Protein AF-A0A5K0VYA1-F1 (afdb_monomer)

Mean predicted aligned error: 16.73 Å

Secondary structure (DSSP, 8-state):
------PPPP-PPPPP-----------HHHHHHHHHHHHHSHHHHHHHHH-HHHHHHHHHHHHHSGGGTTT-

Sequence (72 aa):
MQSNGASPSPLLPPQPSRGSNGAAVVDKGVDFANYFCTYAFLYHQKEMLCDRVRMDAYYNAIFYNRDRFHGK

pLDDT: mean 73.38, std 14.18, range [47.69, 93.5]

Radius of gyration: 25.46 Å; Cα contacts (8 Å, |Δi|>4): 10; chains: 1; bounding box: 37×64×45 Å

Structure (mmCIF, N/CA/C/O backbone):
data_AF-A0A5K0VYA1-F1
#
_entry.id   AF-A0A5K0VYA1-F1
#
loop_
_atom_site.group_PDB
_atom_site.id
_atom_site.type_symbol
_atom_site.label_atom_id
_atom_site.label_alt_id
_atom_site.label_c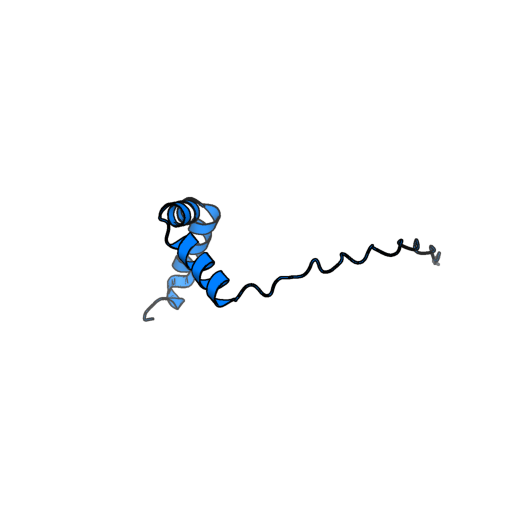omp_id
_atom_site.label_asym_id
_atom_site.label_entity_id
_atom_site.label_seq_id
_atom_site.pdbx_PDB_ins_code
_atom_site.Cartn_x
_atom_site.Cartn_y
_atom_site.Cartn_z
_atom_site.occupancy
_atom_site.B_iso_or_equiv
_atom_site.auth_seq_id
_atom_site.auth_comp_id
_atom_site.auth_asym_id
_atom_site.auth_atom_id
_atom_site.pdbx_PDB_model_num
ATOM 1 N N . MET A 1 1 ? -27.592 53.412 -8.944 1.00 49.16 1 MET A N 1
ATOM 2 C CA . MET A 1 1 ? -27.168 52.129 -8.345 1.00 49.16 1 MET A CA 1
ATOM 3 C C . MET A 1 1 ? -26.554 51.291 -9.453 1.00 49.16 1 MET A C 1
ATOM 5 O O . MET A 1 1 ? -27.206 51.140 -10.471 1.00 49.16 1 MET A O 1
ATOM 9 N N . GLN A 1 2 ? -25.291 50.895 -9.253 1.00 52.16 2 GLN A N 1
ATOM 10 C CA . GLN A 1 2 ? -24.488 49.871 -9.952 1.00 52.16 2 GLN A CA 1
ATOM 11 C C . GLN A 1 2 ? -24.550 49.825 -11.499 1.00 52.16 2 GLN A C 1
ATOM 13 O O . GLN A 1 2 ? -25.537 49.410 -12.086 1.00 52.16 2 GLN A O 1
ATOM 18 N N . SER A 1 3 ? -23.558 50.345 -12.233 1.00 55.53 3 SER A N 1
ATOM 19 C CA . SER A 1 3 ? -22.280 49.685 -12.585 1.00 55.53 3 SER A CA 1
ATOM 20 C C . SER A 1 3 ? -22.445 48.265 -13.140 1.00 55.53 3 SER A C 1
ATOM 22 O O . SER A 1 3 ? -22.661 47.343 -12.366 1.00 55.53 3 SER A O 1
ATOM 24 N N . ASN A 1 4 ? -22.242 48.079 -14.447 1.00 55.06 4 ASN A N 1
ATOM 25 C CA . ASN A 1 4 ? -21.820 46.795 -15.012 1.00 55.06 4 ASN A CA 1
ATOM 26 C C . ASN A 1 4 ? -20.888 47.053 -16.199 1.00 55.06 4 ASN A C 1
ATOM 28 O O . ASN A 1 4 ? -21.320 47.267 -17.330 1.00 55.06 4 ASN A O 1
ATOM 32 N N . GLY A 1 5 ? -19.589 47.086 -15.896 1.00 56.69 5 GLY A N 1
ATOM 33 C CA . GLY A 1 5 ? -18.527 47.013 -16.887 1.00 56.69 5 GLY A CA 1
ATOM 34 C C . GLY A 1 5 ? -18.427 45.584 -17.404 1.00 56.69 5 GLY A C 1
ATOM 35 O O . GLY A 1 5 ? -18.070 44.674 -16.660 1.00 56.69 5 GLY A O 1
ATOM 36 N N . ALA A 1 6 ? -18.746 45.387 -18.679 1.00 57.66 6 ALA A N 1
ATOM 37 C CA . ALA A 1 6 ? -18.378 44.173 -19.385 1.00 57.66 6 ALA A CA 1
ATOM 38 C C . ALA A 1 6 ? -16.891 44.277 -19.753 1.00 57.66 6 ALA A C 1
ATOM 40 O O . ALA A 1 6 ? -16.525 44.900 -20.748 1.00 57.66 6 ALA A O 1
ATOM 41 N N . SER A 1 7 ? -16.024 43.710 -18.917 1.00 63.03 7 SER A N 1
ATOM 42 C CA . SER A 1 7 ? -14.626 43.475 -19.280 1.00 63.03 7 SER A CA 1
ATOM 43 C C . SER A 1 7 ? -14.574 42.495 -20.461 1.00 63.03 7 SER A C 1
ATOM 45 O O . SER A 1 7 ? -15.192 41.430 -20.372 1.00 63.03 7 SER A O 1
ATOM 47 N N . PRO A 1 8 ? -13.850 42.787 -21.555 1.00 59.72 8 PRO A N 1
ATOM 48 C CA . PRO A 1 8 ? -13.648 41.812 -22.617 1.00 59.72 8 PRO A CA 1
ATOM 49 C C . PRO A 1 8 ? -12.760 40.680 -22.089 1.00 59.72 8 PRO 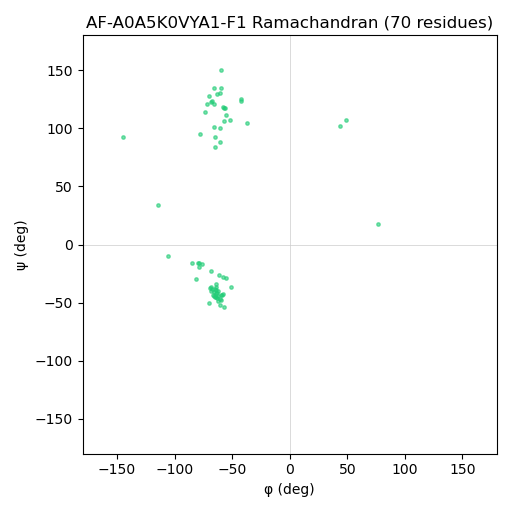A C 1
ATOM 51 O O . PRO A 1 8 ? -11.655 40.912 -21.596 1.00 59.72 8 PRO A O 1
ATOM 54 N N . SER A 1 9 ? -13.256 39.445 -22.155 1.00 66.50 9 SER A N 1
ATOM 55 C CA . SER A 1 9 ? -12.473 38.253 -21.829 1.00 66.50 9 SER A CA 1
ATOM 56 C C . SER A 1 9 ? -11.244 38.171 -22.748 1.00 66.50 9 SER A C 1
ATOM 58 O O . SER A 1 9 ? -11.392 38.357 -23.958 1.00 66.50 9 SER A O 1
ATOM 60 N N . PRO A 1 10 ? -10.035 37.886 -22.234 1.00 58.34 10 PRO A N 1
ATOM 61 C CA . PRO A 1 10 ? -8.875 37.686 -23.089 1.00 58.34 10 PRO A CA 1
ATOM 62 C C . PRO A 1 10 ? -9.063 36.402 -23.905 1.00 58.34 10 PRO A C 1
ATOM 64 O O . PRO A 1 10 ? -9.278 35.323 -23.352 1.00 58.34 10 PRO A O 1
ATOM 67 N N . LEU A 1 11 ? -8.992 36.533 -25.230 1.00 62.91 11 LEU A N 1
ATOM 68 C CA . LEU A 1 11 ? -8.920 35.417 -26.170 1.00 62.91 11 LEU A CA 1
ATOM 69 C C . LEU A 1 11 ? -7.693 34.565 -25.814 1.00 62.91 11 LEU A C 1
ATOM 71 O O . LEU A 1 11 ? -6.555 34.973 -26.040 1.00 62.91 11 LEU A O 1
ATOM 75 N N . LEU A 1 12 ? -7.921 33.395 -25.218 1.00 61.62 12 LEU A N 1
ATOM 76 C CA . LEU A 1 12 ? -6.870 32.412 -24.977 1.00 61.62 12 LEU A CA 1
ATOM 77 C C . LEU A 1 12 ? -6.366 31.898 -26.342 1.00 61.62 12 LEU A C 1
ATOM 79 O O . LEU A 1 12 ? -7.199 31.589 -27.199 1.00 61.62 12 LEU A O 1
ATOM 83 N N . PRO A 1 13 ? -5.046 31.782 -26.580 1.00 69.00 13 PRO A N 1
ATOM 84 C CA . PRO A 1 13 ? -4.542 31.187 -27.814 1.00 69.00 13 PRO A CA 1
ATOM 85 C C . PRO A 1 13 ? -5.034 29.735 -27.961 1.00 69.00 13 PRO A C 1
ATOM 87 O O . PRO A 1 13 ? -5.240 29.054 -26.946 1.00 69.00 13 PRO A O 1
ATOM 90 N N . PRO A 1 14 ? -5.211 29.237 -29.202 1.00 63.12 14 PRO A N 1
ATOM 91 C CA . PRO A 1 14 ? -5.544 27.840 -29.437 1.00 63.12 14 PRO A CA 1
ATOM 92 C C . PRO A 1 14 ? -4.457 26.967 -28.808 1.00 63.12 14 PRO A C 1
ATOM 94 O O . PRO A 1 14 ? -3.281 27.053 -29.163 1.00 63.12 14 PRO A O 1
ATOM 97 N N . GLN A 1 15 ? -4.852 26.158 -27.827 1.00 63.12 15 GLN A N 1
ATOM 98 C CA . GLN A 1 15 ? -3.955 25.206 -27.188 1.00 63.12 15 GLN A CA 1
ATOM 99 C C . GLN A 1 15 ? -3.464 24.232 -28.268 1.00 63.12 15 GLN A C 1
ATOM 101 O O . GLN A 1 15 ? -4.299 23.708 -29.015 1.00 63.12 15 GLN A O 1
ATOM 106 N N . PRO A 1 16 ? -2.150 23.973 -28.387 1.00 49.00 16 PRO A N 1
ATOM 107 C CA . PRO A 1 16 ? -1.669 22.958 -29.305 1.00 49.00 16 PRO A CA 1
ATOM 108 C C . PRO A 1 16 ? -2.324 21.635 -28.913 1.00 49.00 16 PRO A C 1
ATOM 110 O O . PRO A 1 16 ? -2.160 21.161 -27.786 1.00 49.00 16 PRO A O 1
ATOM 113 N N . SER A 1 17 ? -3.105 21.074 -29.842 1.00 59.62 17 SER A N 1
ATOM 114 C CA . SER A 1 17 ? -3.622 19.715 -29.740 1.00 59.62 17 SER A CA 1
ATOM 115 C C . SER A 1 17 ? -2.421 18.825 -29.469 1.00 59.62 17 SER A C 1
ATOM 117 O O . SER A 1 17 ? -1.552 18.671 -30.331 1.00 59.62 17 SER A O 1
ATOM 119 N N . ARG A 1 18 ? -2.310 18.331 -28.229 1.00 57.75 18 ARG A N 1
ATOM 120 C CA . ARG A 1 18 ? -1.307 17.336 -27.869 1.00 57.75 18 ARG A CA 1
ATOM 121 C C . ARG A 1 18 ? -1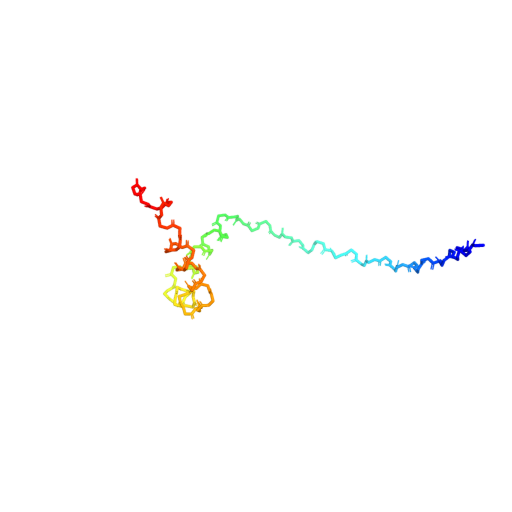.615 16.149 -28.753 1.00 57.75 18 ARG A C 1
ATOM 123 O O . ARG A 1 18 ? -2.572 15.423 -28.488 1.00 57.75 18 ARG A O 1
ATOM 130 N N . GLY A 1 19 ? -0.840 16.033 -29.831 1.00 47.69 19 GLY A N 1
ATOM 131 C CA . GLY A 1 19 ? -0.878 14.903 -30.731 1.00 47.69 19 GLY A CA 1
ATOM 132 C C . GLY A 1 19 ? -0.979 13.658 -29.874 1.00 47.69 19 GLY A C 1
ATOM 133 O O . GLY A 1 19 ? -0.195 13.477 -28.938 1.00 47.69 19 GLY A O 1
ATOM 134 N N . SER A 1 20 ? -2.018 12.871 -30.137 1.00 58.03 20 SER A N 1
ATOM 135 C CA . SER A 1 20 ? -2.128 11.520 -29.624 1.00 58.03 20 SER A CA 1
ATOM 136 C C . SER A 1 20 ? -0.916 10.781 -30.181 1.00 58.03 20 SER A C 1
ATOM 138 O O . SER A 1 20 ? -0.933 10.276 -31.300 1.00 58.03 20 SER A O 1
ATOM 140 N N . ASN A 1 21 ? 0.193 10.852 -29.442 1.00 51.91 21 ASN A N 1
ATOM 141 C CA . ASN A 1 21 ? 1.367 10.035 -29.666 1.00 51.91 21 ASN A CA 1
ATOM 142 C C . ASN A 1 21 ? 0.844 8.616 -29.615 1.00 51.91 21 ASN A C 1
ATOM 144 O O . ASN A 1 21 ? 0.345 8.214 -28.563 1.00 51.91 21 ASN A O 1
ATOM 148 N N . GLY A 1 22 ? 0.868 7.953 -30.775 1.00 54.00 22 GLY A N 1
ATOM 149 C CA . GLY A 1 22 ? 0.258 6.657 -31.007 1.00 54.00 22 GLY A CA 1
ATOM 150 C C . GLY A 1 22 ? 0.404 5.784 -29.778 1.00 54.00 22 GLY A C 1
ATOM 151 O O . GLY A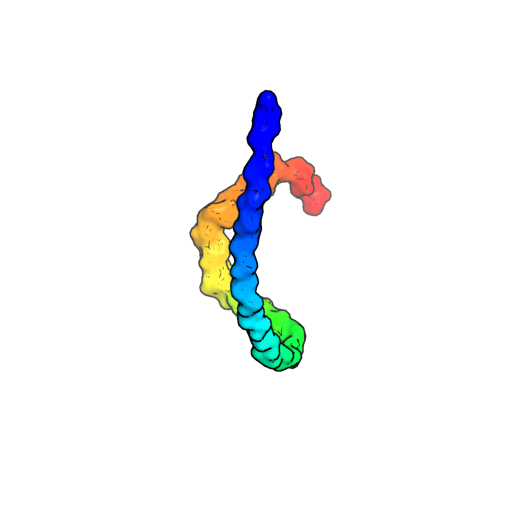 1 22 ? 1.496 5.302 -29.479 1.00 54.00 22 GLY A O 1
ATOM 152 N N . ALA A 1 23 ? -0.703 5.628 -29.053 1.00 51.91 23 ALA A N 1
ATOM 153 C CA . ALA A 1 23 ? -0.825 4.587 -28.066 1.00 51.91 23 ALA A CA 1
ATOM 154 C C . ALA A 1 23 ? -0.761 3.305 -28.886 1.00 51.91 23 ALA A C 1
ATOM 156 O O . ALA A 1 23 ? -1.763 2.870 -29.457 1.00 51.91 23 ALA A O 1
ATOM 157 N N . ALA A 1 24 ? 0.451 2.759 -29.029 1.00 55.41 24 ALA A N 1
ATOM 158 C CA . ALA A 1 24 ? 0.622 1.362 -29.363 1.00 55.41 24 ALA A CA 1
ATOM 159 C C . ALA A 1 24 ? -0.407 0.631 -28.506 1.00 55.41 24 ALA A C 1
ATOM 161 O O . ALA A 1 24 ? -0.492 0.890 -27.304 1.00 55.41 24 ALA A O 1
ATOM 162 N N . VAL A 1 25 ? -1.270 -0.161 -29.138 1.00 55.38 25 VAL A N 1
ATOM 163 C CA . VAL A 1 25 ? -2.237 -0.986 -28.423 1.00 55.38 25 VAL A CA 1
ATOM 164 C C . VAL A 1 25 ? -1.400 -1.998 -27.651 1.00 55.38 25 VAL A C 1
ATOM 166 O O . VAL A 1 25 ? -1.085 -3.072 -28.153 1.00 55.38 25 VAL A O 1
ATOM 169 N N . VAL A 1 26 ? -0.922 -1.591 -26.477 1.00 57.69 26 VAL A N 1
ATOM 170 C CA . VAL A 1 26 ? -0.254 -2.469 -25.536 1.00 57.69 26 VAL A CA 1
ATOM 171 C C . VAL A 1 26 ? -1.343 -3.428 -25.092 1.00 57.69 26 VAL A C 1
ATOM 173 O O . VAL A 1 26 ? -2.432 -3.014 -24.682 1.00 57.69 26 VAL A O 1
ATOM 176 N N . ASP A 1 27 ? -1.103 -4.714 -25.325 1.00 66.38 27 ASP A N 1
ATOM 177 C CA . ASP A 1 27 ? -2.033 -5.760 -24.944 1.00 66.38 27 ASP A CA 1
ATOM 178 C C . ASP A 1 27 ? -2.300 -5.633 -23.442 1.00 66.38 27 ASP A C 1
ATOM 180 O O . ASP A 1 27 ? -1.395 -5.760 -22.618 1.00 66.38 27 ASP A O 1
ATOM 184 N N . LYS A 1 28 ? -3.559 -5.370 -23.086 1.00 67.50 28 LYS A N 1
ATOM 185 C CA . LYS A 1 28 ? -3.983 -5.179 -21.697 1.00 67.50 28 LYS A CA 1
ATOM 186 C C . LYS A 1 28 ? -3.597 -6.382 -20.836 1.00 67.50 28 LYS A C 1
ATOM 188 O O . LYS A 1 28 ? -3.345 -6.211 -19.650 1.00 67.50 28 LYS A O 1
ATOM 193 N N . GLY A 1 29 ? -3.521 -7.583 -21.420 1.00 64.50 29 GLY A N 1
ATOM 194 C CA . GLY A 1 29 ? -3.028 -8.780 -20.737 1.00 64.50 29 GLY A CA 1
ATOM 195 C C . GLY A 1 29 ? -1.569 -8.658 -20.288 1.00 64.50 29 GLY A C 1
ATOM 196 O O . GLY A 1 29 ? -1.239 -9.043 -19.167 1.00 64.50 29 GLY A O 1
ATOM 197 N N . VAL A 1 30 ? -0.717 -8.058 -21.121 1.00 68.12 30 VAL A N 1
ATOM 198 C CA . VAL A 1 30 ? 0.684 -7.757 -20.794 1.00 68.12 30 VAL A CA 1
ATOM 199 C C . VAL A 1 30 ? 0.762 -6.667 -19.724 1.00 68.12 30 VAL A C 1
ATOM 201 O O . VAL A 1 30 ? 1.534 -6.805 -18.778 1.00 68.12 30 VAL A O 1
ATOM 204 N N . ASP A 1 31 ? -0.085 -5.639 -19.794 1.00 65.62 31 ASP A N 1
ATOM 205 C CA . ASP A 1 31 ? -0.164 -4.612 -18.746 1.00 65.62 31 ASP A CA 1
ATOM 206 C C . ASP A 1 31 ? -0.624 -5.184 -17.399 1.00 65.62 31 ASP A C 1
ATOM 208 O O . ASP A 1 3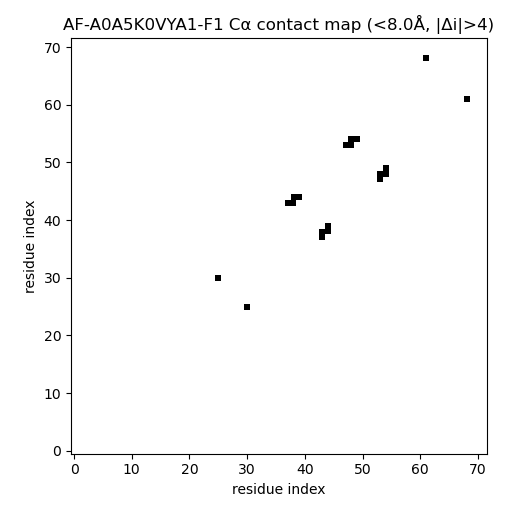1 ? -0.040 -4.858 -16.367 1.00 65.62 31 ASP A O 1
ATOM 212 N N . PHE A 1 32 ? -1.613 -6.085 -17.386 1.00 72.69 32 PHE A N 1
ATOM 213 C CA . PHE A 1 32 ? -2.033 -6.778 -16.167 1.00 72.69 32 PHE A CA 1
ATOM 214 C C . PHE A 1 32 ? -0.928 -7.683 -15.625 1.00 72.69 32 PHE A C 1
ATOM 216 O O . PHE A 1 32 ? -0.654 -7.646 -14.427 1.00 72.69 32 PHE A O 1
ATOM 223 N N . ALA A 1 33 ? -0.263 -8.464 -16.480 1.00 76.06 33 ALA A N 1
ATOM 224 C CA . ALA A 1 33 ? 0.844 -9.319 -16.060 1.00 76.06 33 ALA A CA 1
ATOM 225 C C . ALA A 1 33 ? 1.980 -8.494 -15.440 1.00 76.06 33 ALA A C 1
ATOM 227 O O . ALA A 1 33 ? 2.480 -8.846 -14.372 1.00 76.06 33 ALA A O 1
ATOM 228 N N . ASN A 1 34 ? 2.330 -7.361 -16.052 1.00 74.44 34 ASN A N 1
ATOM 229 C CA . ASN A 1 34 ? 3.331 -6.442 -15.520 1.00 74.44 34 ASN A CA 1
ATOM 230 C C . ASN A 1 34 ? 2.866 -5.786 -14.212 1.00 74.44 34 ASN A C 1
ATOM 232 O O . ASN A 1 34 ? 3.637 -5.750 -13.257 1.00 74.44 34 ASN A O 1
ATOM 236 N N . TYR A 1 35 ? 1.611 -5.337 -14.125 1.00 74.31 35 TYR A N 1
ATOM 237 C CA . TYR A 1 35 ? 1.030 -4.757 -12.911 1.00 74.31 35 TYR A CA 1
ATOM 238 C C . TYR A 1 35 ? 1.052 -5.748 -11.743 1.00 74.31 35 TYR A C 1
ATOM 240 O O . TYR A 1 35 ? 1.506 -5.416 -10.656 1.00 74.31 35 TYR A O 1
ATOM 248 N N . PHE A 1 36 ? 0.622 -6.993 -11.950 1.00 75.00 36 PHE A N 1
ATOM 249 C CA . PHE A 1 36 ? 0.658 -7.999 -10.887 1.00 75.00 36 PHE A CA 1
ATOM 250 C C . PHE A 1 36 ? 2.089 -8.414 -10.530 1.00 75.00 36 PHE A C 1
ATOM 252 O O . PHE A 1 36 ? 2.394 -8.604 -9.352 1.00 75.00 36 PHE A O 1
ATOM 259 N N . CYS A 1 37 ? 2.980 -8.513 -11.522 1.00 76.50 37 CYS A N 1
ATOM 260 C CA . CYS A 1 37 ? 4.379 -8.876 -11.309 1.00 76.50 37 CYS A CA 1
ATOM 261 C C . CYS A 1 37 ? 5.125 -7.825 -10.473 1.00 76.50 37 CYS A C 1
ATOM 263 O O . CYS A 1 37 ? 5.886 -8.188 -9.576 1.00 76.50 37 CYS A O 1
ATOM 265 N N . THR A 1 38 ? 4.867 -6.528 -10.674 1.00 76.81 38 THR A N 1
ATOM 266 C CA . THR A 1 38 ? 5.526 -5.474 -9.883 1.00 76.81 38 THR A CA 1
ATOM 267 C C . THR A 1 38 ? 5.143 -5.532 -8.405 1.00 76.81 38 THR A C 1
ATOM 269 O O . THR A 1 38 ? 6.016 -5.391 -7.547 1.00 76.81 38 THR A O 1
ATOM 272 N N . TYR A 1 39 ? 3.880 -5.829 -8.077 1.00 79.38 39 TYR A N 1
ATOM 273 C CA . TYR A 1 39 ? 3.464 -6.036 -6.682 1.00 79.38 39 TYR A CA 1
ATOM 274 C C . TYR A 1 39 ? 3.884 -7.395 -6.108 1.00 79.38 39 TYR A C 1
ATOM 276 O O . TYR A 1 39 ? 3.886 -7.547 -4.887 1.00 79.38 39 TYR A O 1
ATOM 284 N N . ALA A 1 40 ? 4.261 -8.379 -6.930 1.00 78.00 40 ALA A N 1
ATOM 285 C CA . ALA A 1 40 ? 4.789 -9.650 -6.431 1.00 78.00 40 ALA A CA 1
ATOM 286 C C . ALA A 1 40 ? 6.170 -9.485 -5.769 1.00 78.00 40 ALA A C 1
ATOM 288 O O . ALA A 1 40 ? 6.548 -10.284 -4.909 1.00 78.00 40 ALA A O 1
ATOM 289 N N . PHE A 1 41 ? 6.919 -8.429 -6.114 1.00 79.94 41 PHE A N 1
ATOM 290 C CA . PHE A 1 41 ? 8.187 -8.131 -5.459 1.00 79.94 41 PHE A CA 1
ATOM 291 C C . PHE A 1 41 ? 7.982 -7.656 -4.018 1.00 79.94 41 PHE A C 1
ATOM 293 O O . PHE A 1 41 ? 7.298 -6.669 -3.740 1.00 79.94 41 PHE A O 1
ATOM 300 N N . LEU A 1 42 ? 8.684 -8.312 -3.089 1.00 82.12 42 LEU A N 1
ATOM 301 C CA . LEU A 1 42 ? 8.618 -8.023 -1.653 1.00 82.12 42 LEU A CA 1
ATOM 302 C C . LEU A 1 42 ? 8.980 -6.565 -1.314 1.00 82.12 42 LEU A C 1
ATOM 304 O O . LEU A 1 42 ? 8.492 -6.007 -0.335 1.00 82.12 42 LEU A O 1
ATOM 308 N N . TYR A 1 43 ? 9.814 -5.936 -2.145 1.00 82.44 43 TYR A N 1
ATOM 309 C CA . TYR A 1 43 ? 10.178 -4.528 -2.019 1.00 82.44 43 TYR A CA 1
ATOM 310 C C . TYR A 1 43 ? 8.971 -3.588 -2.190 1.00 82.44 43 TYR A C 1
ATOM 312 O O . TYR A 1 43 ? 8.766 -2.717 -1.350 1.00 82.44 43 TYR A O 1
ATOM 320 N N . HIS A 1 44 ? 8.124 -3.808 -3.202 1.00 84.00 44 HIS A N 1
ATOM 321 C CA . HIS A 1 44 ? 6.909 -3.007 -3.407 1.00 84.00 44 HIS A CA 1
ATOM 322 C C . HIS A 1 44 ? 5.914 -3.183 -2.254 1.00 84.00 44 HIS A C 1
ATOM 324 O O . HIS A 1 44 ? 5.285 -2.219 -1.817 1.00 84.00 44 HIS A O 1
ATOM 330 N N . GLN A 1 45 ? 5.814 -4.398 -1.705 1.00 83.50 45 GLN A N 1
ATOM 331 C CA . GLN A 1 45 ? 4.990 -4.648 -0.519 1.00 83.50 45 GLN A CA 1
ATOM 332 C C . GLN A 1 45 ? 5.517 -3.887 0.701 1.00 83.50 45 GLN A C 1
ATOM 334 O O . GLN A 1 45 ? 4.743 -3.273 1.437 1.00 83.50 45 GLN A O 1
ATOM 339 N N . LYS A 1 46 ? 6.841 -3.865 0.894 1.00 86.88 46 LYS A N 1
ATOM 340 C CA . LYS A 1 46 ? 7.478 -3.112 1.977 1.00 86.88 46 LYS A CA 1
ATOM 341 C C . LYS A 1 46 ? 7.198 -1.612 1.876 1.00 86.88 46 LYS A C 1
ATOM 343 O O . LYS A 1 46 ? 6.833 -1.022 2.886 1.00 86.88 46 LYS A O 1
ATOM 348 N N . GLU A 1 47 ? 7.339 -0.997 0.703 1.00 87.06 47 GLU A N 1
ATOM 349 C CA . GLU A 1 47 ? 7.066 0.443 0.536 1.00 87.06 47 GLU A CA 1
ATOM 350 C C . GLU A 1 47 ? 5.624 0.791 0.917 1.00 87.06 47 GLU A C 1
ATOM 352 O O . GLU A 1 47 ? 5.379 1.728 1.676 1.00 87.06 47 GLU A O 1
ATOM 357 N N . MET A 1 48 ? 4.682 -0.043 0.480 1.00 87.56 48 MET A N 1
ATOM 358 C CA . MET A 1 48 ? 3.260 0.100 0.778 1.00 87.56 48 MET A CA 1
ATOM 359 C C . MET A 1 48 ? 2.939 -0.047 2.275 1.00 87.56 48 MET A C 1
ATOM 361 O O . MET A 1 48 ? 2.018 0.608 2.766 1.00 87.56 48 MET A O 1
ATOM 365 N N . LEU A 1 49 ? 3.670 -0.897 3.000 1.00 87.69 49 LEU A N 1
ATOM 366 C CA . LEU A 1 49 ? 3.516 -1.094 4.448 1.00 87.69 49 LEU A CA 1
ATOM 367 C C . LEU A 1 49 ? 4.243 -0.030 5.280 1.00 87.69 49 LEU A C 1
ATOM 369 O O . LEU A 1 49 ? 3.828 0.267 6.399 1.00 87.69 49 LEU A O 1
ATOM 373 N N . CYS A 1 50 ? 5.337 0.528 4.765 1.00 87.25 50 CYS A N 1
ATOM 374 C CA . CYS A 1 50 ? 6.093 1.577 5.445 1.00 87.25 50 CYS A CA 1
ATOM 375 C C . CYS A 1 50 ? 5.450 2.966 5.304 1.00 87.25 50 CYS A C 1
ATOM 377 O O . CYS A 1 50 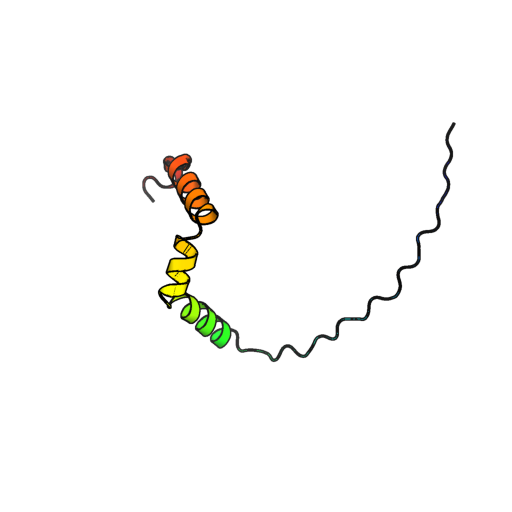? 5.789 3.859 6.085 1.00 87.25 50 CYS A O 1
ATOM 379 N N . ASP A 1 51 ? 4.518 3.152 4.364 1.00 92.44 51 ASP A N 1
ATOM 380 C CA . ASP A 1 51 ? 3.674 4.345 4.304 1.00 92.44 51 ASP A CA 1
ATOM 381 C C . ASP A 1 51 ? 2.739 4.404 5.524 1.00 92.44 51 ASP A C 1
ATOM 383 O O . ASP A 1 51 ? 1.704 3.733 5.597 1.00 92.44 51 ASP A O 1
ATOM 387 N N . ARG A 1 52 ? 3.117 5.236 6.500 1.00 90.25 52 ARG A N 1
ATOM 388 C CA . ARG A 1 52 ? 2.362 5.410 7.744 1.00 90.25 52 ARG A CA 1
ATOM 389 C C . ARG A 1 52 ? 1.017 6.087 7.544 1.00 90.25 52 ARG A C 1
ATOM 391 O O . ARG A 1 52 ? 0.064 5.692 8.197 1.00 90.25 52 ARG A O 1
ATOM 398 N N . VAL A 1 53 ? 0.901 7.049 6.630 1.00 93.50 53 VAL A N 1
ATOM 399 C CA . VAL A 1 53 ? -0.377 7.744 6.401 1.00 93.50 53 VAL A CA 1
ATOM 400 C C . VAL A 1 53 ? -1.393 6.759 5.841 1.00 93.50 53 VAL A C 1
ATOM 402 O O . VAL A 1 53 ? -2.530 6.692 6.313 1.00 93.50 53 VAL A O 1
ATOM 405 N N . ARG A 1 54 ? -0.960 5.941 4.878 1.00 92.00 54 ARG A N 1
ATOM 406 C CA . ARG A 1 54 ? -1.773 4.859 4.331 1.00 92.00 54 ARG A CA 1
ATOM 407 C C . ARG A 1 54 ? -2.148 3.848 5.414 1.00 92.00 54 ARG A C 1
ATOM 409 O O . ARG A 1 54 ? -3.331 3.539 5.563 1.00 92.00 54 ARG A O 1
ATOM 416 N N . MET A 1 55 ? -1.171 3.333 6.162 1.00 92.00 55 MET A N 1
ATOM 417 C CA . MET A 1 55 ? -1.424 2.283 7.153 1.00 92.00 55 MET A CA 1
ATOM 418 C C . MET A 1 55 ? -2.301 2.750 8.312 1.00 92.00 55 MET A C 1
ATOM 420 O O . MET A 1 55 ? -3.226 2.029 8.690 1.00 92.00 55 MET A O 1
ATOM 424 N N . ASP A 1 56 ? -2.083 3.960 8.818 1.00 91.38 56 ASP A N 1
ATOM 425 C CA . ASP A 1 56 ? -2.882 4.524 9.904 1.00 91.38 56 ASP A CA 1
ATOM 426 C C . ASP A 1 56 ? -4.318 4.794 9.441 1.00 91.38 56 ASP A C 1
ATOM 428 O O . ASP A 1 56 ? -5.266 4.534 10.184 1.00 91.38 56 ASP A O 1
ATOM 432 N N . ALA A 1 57 ? -4.516 5.250 8.199 1.00 92.62 57 ALA A N 1
ATOM 433 C CA . ALA A 1 57 ? -5.851 5.450 7.640 1.00 92.62 57 ALA A CA 1
ATOM 434 C C . ALA A 1 57 ? -6.637 4.132 7.545 1.00 92.62 57 ALA A C 1
ATOM 436 O O . ALA A 1 57 ? -7.775 4.068 8.017 1.00 92.62 57 ALA A O 1
ATOM 437 N N . TYR A 1 58 ? -6.033 3.069 6.995 1.00 91.25 58 TYR A N 1
ATOM 438 C CA . TYR A 1 58 ? -6.680 1.753 6.924 1.00 91.25 58 TYR A CA 1
ATOM 439 C C . TYR A 1 58 ? -6.938 1.165 8.312 1.00 91.25 58 TYR A C 1
ATOM 441 O O . TYR A 1 58 ? -8.044 0.691 8.576 1.00 91.25 58 TYR A O 1
ATOM 449 N N . TYR A 1 59 ? -5.952 1.231 9.209 1.00 90.88 59 TYR A N 1
ATOM 450 C CA . TYR A 1 59 ? -6.083 0.741 10.578 1.00 90.88 59 TYR A CA 1
ATOM 451 C C . TYR A 1 59 ? -7.257 1.421 11.291 1.00 90.88 59 TYR A C 1
ATOM 453 O O . TYR A 1 59 ? -8.181 0.756 11.761 1.00 90.88 59 TYR A O 1
ATOM 461 N N . ASN A 1 60 ? -7.275 2.753 11.302 1.00 90.81 60 ASN A N 1
ATOM 462 C CA . ASN A 1 60 ? -8.339 3.515 11.943 1.00 90.81 60 ASN A CA 1
ATOM 463 C C . ASN A 1 60 ? -9.698 3.234 11.290 1.00 90.81 60 ASN A C 1
ATOM 465 O O . ASN A 1 60 ? -10.671 2.979 11.997 1.00 90.81 60 ASN A O 1
ATOM 469 N N . ALA A 1 61 ? -9.782 3.202 9.957 1.00 90.44 61 ALA A N 1
ATOM 470 C CA . ALA A 1 61 ? -11.037 2.924 9.260 1.00 90.44 61 ALA A CA 1
ATOM 471 C C . ALA A 1 61 ? -11.632 1.562 9.648 1.00 90.44 61 ALA A C 1
ATOM 473 O O . ALA A 1 61 ? -12.834 1.474 9.903 1.00 90.44 61 ALA A O 1
ATOM 474 N N . ILE A 1 62 ? -10.805 0.519 9.746 1.00 89.62 62 ILE A N 1
ATOM 475 C CA . ILE A 1 62 ? -11.256 -0.826 10.121 1.00 89.62 62 ILE A CA 1
ATOM 476 C C . ILE A 1 62 ? -11.656 -0.868 11.599 1.00 89.62 62 ILE A C 1
ATOM 478 O O . ILE A 1 62 ? -12.755 -1.310 11.937 1.00 89.62 62 ILE A O 1
ATOM 482 N N . PHE A 1 63 ? -10.796 -0.378 12.494 1.00 89.44 63 PHE A N 1
ATOM 483 C CA . PHE A 1 63 ? -11.015 -0.518 13.933 1.00 89.44 63 PHE A CA 1
ATOM 484 C C . PHE A 1 63 ? -12.029 0.476 14.518 1.00 89.44 63 PHE A C 1
ATOM 486 O O . PHE A 1 63 ? -12.587 0.184 15.573 1.00 89.44 63 PHE A O 1
ATOM 493 N N . TYR A 1 64 ? -12.333 1.591 13.856 1.00 90.81 64 TYR A N 1
ATOM 494 C CA . TYR A 1 64 ? -13.464 2.444 14.243 1.00 90.81 64 TYR A CA 1
ATOM 495 C C . TYR A 1 64 ? -14.799 1.982 13.646 1.00 90.81 64 TYR A C 1
ATOM 497 O O . TYR A 1 64 ? -15.846 2.372 14.147 1.00 90.81 64 TYR A O 1
ATOM 505 N N . ASN A 1 65 ? -14.789 1.116 12.625 1.00 88.44 65 ASN A N 1
ATOM 506 C CA . ASN A 1 65 ? -16.000 0.560 12.008 1.00 88.44 65 ASN A CA 1
ATOM 507 C C . ASN A 1 65 ? -16.122 -0.955 12.232 1.00 88.44 65 ASN A C 1
ATOM 509 O O . ASN A 1 65 ? -16.623 -1.668 11.362 1.00 88.44 65 ASN A O 1
ATOM 513 N N . ARG A 1 66 ? -15.670 -1.455 13.391 1.00 82.94 66 ARG A N 1
ATOM 514 C CA . ARG A 1 66 ? -15.624 -2.895 13.729 1.00 82.94 66 ARG A CA 1
ATOM 515 C C . ARG A 1 66 ? -16.949 -3.612 13.494 1.00 82.94 66 ARG A C 1
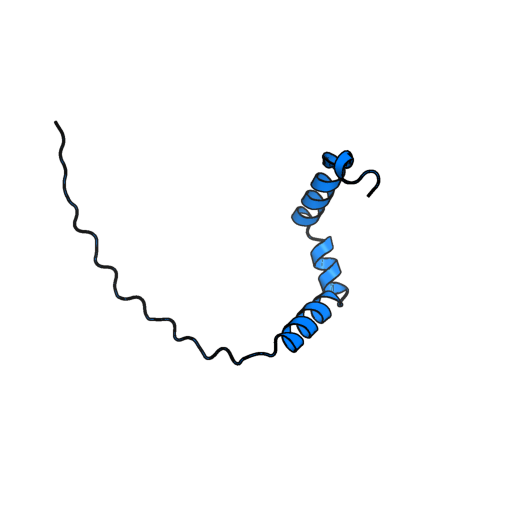ATOM 517 O O . ARG A 1 66 ? -16.946 -4.738 13.008 1.00 82.94 66 ARG A O 1
ATOM 524 N N . ASP A 1 67 ? -18.065 -2.940 13.751 1.00 86.69 67 ASP A N 1
ATOM 525 C CA . ASP A 1 67 ? -19.407 -3.503 13.575 1.00 86.69 67 ASP A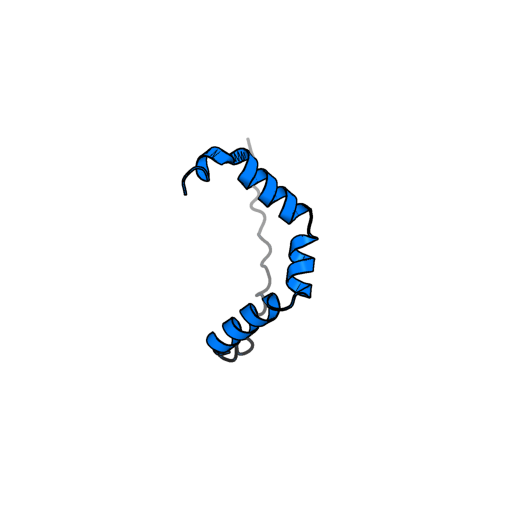 CA 1
ATOM 526 C C . ASP A 1 67 ? -19.700 -3.909 12.120 1.00 86.69 67 ASP A C 1
ATOM 528 O O . ASP A 1 67 ? -20.473 -4.831 11.880 1.00 86.69 67 ASP A O 1
ATOM 532 N N . ARG A 1 68 ? -19.046 -3.282 11.126 1.00 83.56 68 ARG A N 1
ATOM 533 C CA . ARG A 1 68 ? -19.184 -3.642 9.698 1.00 83.56 68 ARG A CA 1
ATOM 534 C C . ARG A 1 68 ? -18.378 -4.876 9.294 1.00 83.56 68 ARG A C 1
ATOM 536 O O . ARG A 1 68 ? -18.619 -5.424 8.215 1.00 83.56 68 ARG A O 1
ATOM 543 N N . PHE A 1 69 ? -17.428 -5.276 10.133 1.00 83.12 69 PHE A N 1
ATOM 544 C CA . PHE A 1 69 ? -16.539 -6.416 9.915 1.00 83.12 69 PHE A CA 1
ATOM 545 C C . PHE A 1 69 ? -16.901 -7.619 10.795 1.00 83.12 69 PHE A C 1
ATOM 547 O O . PHE A 1 69 ? -16.381 -8.707 10.573 1.00 83.12 69 PHE A O 1
ATOM 554 N N . HIS A 1 70 ? -17.797 -7.459 11.773 1.00 81.88 70 HIS A N 1
ATOM 555 C CA . HIS A 1 70 ? -18.216 -8.559 12.636 1.00 81.88 70 HIS A CA 1
ATOM 556 C C . HIS A 1 70 ? -19.105 -9.547 11.859 1.00 81.88 70 HIS A C 1
ATOM 558 O O . HIS A 1 70 ? -20.163 -9.174 11.357 1.00 81.88 70 HIS A O 1
ATOM 564 N N . GLY A 1 71 ? -18.684 -10.813 11.777 1.00 79.69 71 GLY A N 1
ATOM 565 C CA . GLY A 1 71 ? -19.482 -11.897 11.188 1.00 79.69 71 GLY A CA 1
ATOM 566 C C . GLY A 1 71 ? -19.532 -11.919 9.656 1.00 79.69 71 GLY A C 1
ATOM 567 O O . GLY A 1 71 ? -20.427 -12.553 9.100 1.00 79.69 71 GLY A O 1
ATOM 568 N N . LYS A 1 72 ? -18.605 -11.223 8.987 1.00 64.12 72 LYS A N 1
ATOM 569 C CA . LYS A 1 72 ? -18.340 -11.377 7.551 1.00 64.12 72 LYS A CA 1
ATOM 570 C C . LYS A 1 72 ? -17.246 -12.400 7.281 1.00 64.12 72 LYS A C 1
ATOM 572 O O . LYS A 1 72 ? -16.320 -12.492 8.116 1.00 64.12 72 LYS A O 1
#

Foldseek 3Di:
DDDDDPDDDDDDPPDPPPPPPDPPPPPVVVVVV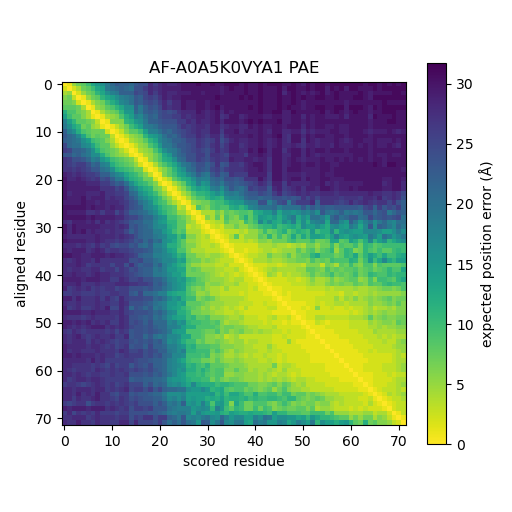VVVVVCVDVVVVVVCVPPPVNVVVVVCVCVVPVVVVPPD

InterPro domains:
  IPR029063 S-adenosyl-L-methionine-dependent methyltransferase superfamily [G3DSA:3.40.50.150] (31-72)

Solvent-accessible surface area (backbone atoms only — not comparable to full-atom values): 4774 Å² total; per-residue (Å²): 131,82,90,82,82,81,73,82,78,79,82,74,76,85,73,80,78,77,70,79,70,77,73,68,82,69,55,61,68,57,53,49,52,50,56,54,51,56,58,68,38,68,65,51,48,46,55,62,64,66,35,56,72,60,46,52,51,53,50,49,57,51,69,75,43,44,78,82,58,62,94,113

Organism: NCBI:txid210225